Protein AF-A0AAD6MHU5-F1 (afdb_monomer_lite)

Foldseek 3Di:
DDDDDPDDDDCVPDDDDDDDPLDDDWDWDQPDFADPVQWDADPNDIDGPDPDRGIDTDDDDPDPDADDADPDFWDDDWDDDRPDIDDDPDTDPCGRVVVVVPGD

Radius of gyration: 19.73 Å; chains: 1; bounding box: 46×33×52 Å

Secondary structure (DSSP, 8-state):
-----SS---GGG----------------TTPPPPGGGEEEETTEEEESSS----------STT----------SB--EEETTEEE--SSB-TTHHHHHHHHH-

InterPro domains:
  IPR000922 D-galactoside/L-rhamnose binding SUEL lectin domain [PS50228] (51-104)

Sequence (104 aa):
MVIFEEEEANPEKIEILTVNRDTICSYVTEYHPPSVKSWERKNNKFTPAVDNAKPAAHLKCPNQKKIIAVQFASFGDPLGTCGDYAVGTCHSPASKQVVEEVIL

pLDDT: mean 88.02, std 7.07, range [65.5, 97.56]

Organism: NCBI:txid444605

Structure (mmCIF, N/CA/C/O backbone):
data_AF-A0AAD6MHU5-F1
#
_entry.id   AF-A0AAD6MHU5-F1
#
loop_
_atom_site.group_PDB
_atom_site.id
_atom_site.type_symbol
_atom_site.label_atom_id
_atom_site.label_alt_id
_atom_site.label_comp_id
_atom_site.label_asym_id
_atom_site.label_entity_id
_atom_site.label_seq_id
_atom_site.pdbx_PDB_ins_code
_atom_site.Cartn_x
_atom_site.Cartn_y
_atom_site.Cartn_z
_atom_site.occupancy
_atom_site.B_iso_or_equiv
_atom_site.auth_seq_id
_atom_site.auth_comp_id
_atom_site.auth_asym_id
_atom_site.auth_atom_id
_atom_site.pdbx_PDB_model_num
ATOM 1 N N . MET A 1 1 ? -14.572 -8.312 -27.847 1.00 65.50 1 MET A N 1
ATOM 2 C CA . MET A 1 1 ? -14.054 -6.941 -27.660 1.00 65.50 1 MET A CA 1
ATOM 3 C C . MET A 1 1 ? -14.177 -6.247 -29.000 1.00 65.50 1 MET A C 1
ATOM 5 O O . MET A 1 1 ? -13.830 -6.864 -29.995 1.00 65.50 1 MET A O 1
ATOM 9 N N . VAL A 1 2 ? -14.748 -5.048 -29.027 1.00 77.94 2 VAL A N 1
ATOM 10 C CA . VAL A 1 2 ? -14.940 -4.240 -30.240 1.00 77.94 2 VAL A CA 1
ATOM 11 C C . VAL A 1 2 ? -14.306 -2.886 -29.940 1.00 77.94 2 VAL A C 1
ATOM 13 O O . VAL A 1 2 ? -14.545 -2.353 -28.857 1.00 77.94 2 VAL A O 1
ATOM 16 N N . ILE A 1 3 ? -13.446 -2.398 -30.832 1.00 76.12 3 ILE A N 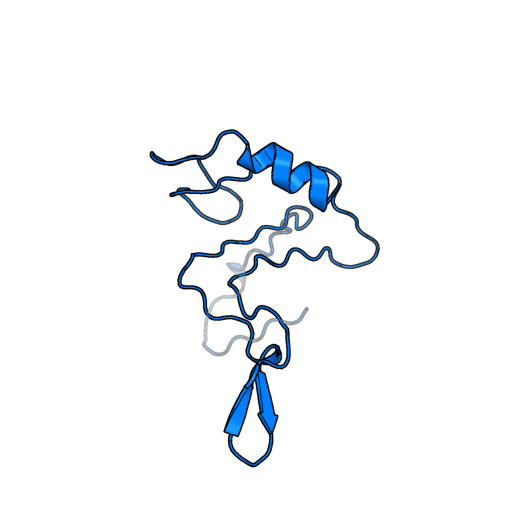1
ATOM 17 C CA . ILE A 1 3 ? -12.768 -1.105 -30.693 1.00 76.12 3 ILE A CA 1
ATOM 18 C C . ILE A 1 3 ? -13.517 -0.112 -31.579 1.00 76.12 3 ILE A C 1
ATOM 20 O O . ILE A 1 3 ? -13.770 -0.410 -32.744 1.00 76.12 3 ILE A O 1
ATOM 24 N N . PHE A 1 4 ? -13.893 1.029 -31.007 1.00 79.06 4 PHE A N 1
ATOM 25 C CA . PHE A 1 4 ? -14.493 2.146 -31.728 1.00 79.06 4 PHE A CA 1
ATOM 26 C C . PHE A 1 4 ? -13.480 3.288 -31.756 1.00 79.06 4 PHE A C 1
ATOM 28 O O . PHE A 1 4 ? -12.910 3.623 -30.719 1.00 79.06 4 PHE A O 1
ATOM 35 N N . GLU A 1 5 ? -13.246 3.843 -32.938 1.00 74.25 5 GLU A N 1
ATOM 36 C CA . GLU A 1 5 ? -12.361 4.987 -33.153 1.00 74.25 5 GLU A CA 1
ATOM 37 C C . GLU A 1 5 ? -13.234 6.244 -33.260 1.00 74.25 5 GLU A C 1
ATOM 39 O O . GLU A 1 5 ? -14.164 6.278 -34.066 1.00 74.25 5 GLU A O 1
ATOM 44 N N . GLU A 1 6 ? -12.999 7.240 -32.399 1.00 80.38 6 GLU A N 1
ATOM 45 C CA . GLU A 1 6 ? -13.745 8.513 -32.417 1.00 80.38 6 GLU A CA 1
ATOM 46 C C . GLU A 1 6 ? -13.116 9.556 -33.360 1.00 80.38 6 GLU A C 1
ATOM 48 O O . GLU A 1 6 ? -13.801 10.480 -33.792 1.00 80.38 6 GLU A O 1
ATOM 53 N N . GLU A 1 7 ? -11.842 9.384 -33.728 1.00 79.19 7 GLU A N 1
ATOM 54 C CA . GLU A 1 7 ? -11.105 10.221 -34.685 1.00 79.19 7 GLU A CA 1
ATOM 55 C C . GLU A 1 7 ? -10.479 9.353 -35.792 1.00 79.19 7 GLU A C 1
ATOM 57 O O . GLU A 1 7 ? -10.217 8.171 -35.577 1.00 79.19 7 GLU A O 1
ATOM 62 N N . GLU A 1 8 ? -10.220 9.924 -36.977 1.00 76.25 8 GLU A N 1
ATOM 63 C CA . GLU A 1 8 ? -9.505 9.226 -38.059 1.00 76.25 8 GLU A CA 1
ATOM 64 C C . GLU A 1 8 ? -8.041 8.969 -37.659 1.00 76.25 8 GLU A C 1
ATOM 66 O O . GLU A 1 8 ? -7.170 9.830 -37.807 1.00 76.25 8 GLU A O 1
ATOM 71 N N . ALA A 1 9 ? -7.758 7.764 -37.169 1.00 79.62 9 ALA A N 1
ATOM 72 C CA . ALA A 1 9 ? -6.412 7.270 -36.902 1.00 79.62 9 ALA A CA 1
ATOM 73 C C . ALA A 1 9 ? -6.183 5.905 -37.585 1.00 79.62 9 ALA A C 1
ATOM 75 O O . ALA A 1 9 ? -7.067 5.359 -38.240 1.00 79.62 9 ALA A O 1
ATOM 76 N N . ASN A 1 10 ? -4.938 5.405 -37.556 1.00 81.75 10 ASN A N 1
ATOM 77 C CA . ASN 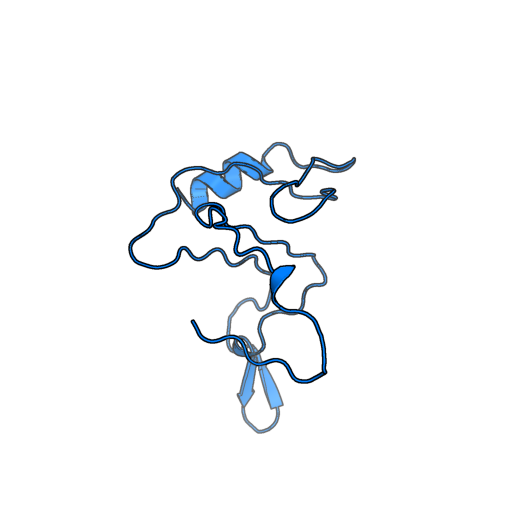A 1 10 ? -4.605 4.094 -38.121 1.00 81.75 10 ASN A CA 1
ATOM 78 C C . ASN A 1 10 ? -4.611 3.024 -37.009 1.00 81.75 10 ASN A C 1
ATOM 80 O O . ASN A 1 10 ? -3.666 3.001 -36.205 1.00 81.75 10 ASN A O 1
ATOM 84 N N . PRO A 1 11 ? -5.586 2.096 -37.003 1.00 80.75 11 PRO A N 1
ATOM 85 C CA . PRO A 1 11 ? -5.710 1.066 -35.977 1.00 80.75 11 PRO A CA 1
ATOM 86 C C . PRO A 1 11 ? -4.659 -0.051 -36.081 1.00 80.75 11 PRO A C 1
ATOM 88 O O . PRO A 1 11 ? -4.504 -0.817 -35.132 1.00 80.75 11 PRO A O 1
ATOM 91 N N . GLU A 1 12 ? -3.890 -0.153 -37.176 1.00 82.88 12 GLU A N 1
ATOM 92 C CA . GLU A 1 12 ? -2.845 -1.183 -37.340 1.00 82.88 12 GLU A CA 1
ATOM 93 C C . GLU A 1 12 ? -1.711 -1.072 -36.309 1.00 82.88 12 GLU A C 1
ATOM 95 O O . GLU A 1 12 ? -0.979 -2.033 -36.086 1.00 82.88 12 GLU A O 1
ATOM 100 N N . LYS A 1 13 ? -1.560 0.092 -35.666 1.00 81.19 13 LYS A N 1
ATOM 101 C CA . LYS A 1 13 ? -0.561 0.317 -34.610 1.00 81.19 13 LYS A CA 1
ATOM 102 C C . LYS A 1 13 ? -1.050 -0.078 -33.211 1.00 81.19 13 LYS A C 1
ATOM 104 O O . LYS A 1 13 ? -0.310 0.100 -32.247 1.00 81.19 13 LYS A O 1
ATOM 109 N N . ILE A 1 14 ? -2.287 -0.561 -33.072 1.00 82.94 14 ILE A N 1
ATOM 110 C CA . ILE A 1 14 ? -2.840 -0.971 -31.778 1.00 82.94 14 ILE A CA 1
ATOM 111 C C . ILE A 1 14 ? -2.319 -2.365 -31.423 1.00 82.94 14 ILE A C 1
ATOM 113 O O . ILE A 1 14 ? -2.605 -3.347 -32.105 1.00 82.94 14 ILE A O 1
ATOM 117 N N . GLU A 1 15 ? -1.619 -2.466 -30.296 1.00 84.00 15 GLU A N 1
ATOM 118 C CA . GLU A 1 15 ? -1.175 -3.743 -29.739 1.00 84.00 15 GLU A CA 1
ATOM 119 C C . GLU A 1 15 ? -2.064 -4.165 -28.562 1.00 84.00 15 GLU A C 1
ATOM 121 O O . GLU A 1 15 ? -2.238 -3.431 -27.587 1.00 84.00 15 GLU A O 1
ATOM 126 N N . ILE A 1 16 ? -2.621 -5.379 -28.633 1.00 81.88 16 ILE A N 1
ATOM 127 C CA . ILE A 1 16 ? -3.376 -5.976 -27.525 1.00 81.88 16 ILE A CA 1
ATOM 128 C C . ILE A 1 16 ? -2.430 -6.852 -26.713 1.00 81.88 16 ILE A C 1
ATOM 130 O O . ILE A 1 16 ? -2.080 -7.963 -27.112 1.00 81.88 16 ILE A O 1
ATOM 134 N N . LEU A 1 17 ? -2.050 -6.360 -25.539 1.00 80.69 17 LEU A N 1
ATOM 135 C CA . LEU A 1 17 ? -1.194 -7.087 -24.611 1.00 80.69 17 LEU A CA 1
ATOM 136 C C . LEU A 1 17 ? -2.028 -7.785 -23.537 1.00 80.69 17 LEU A C 1
ATOM 138 O O . LEU A 1 17 ? -2.944 -7.207 -22.946 1.00 80.69 17 LEU A O 1
ATOM 142 N N . THR A 1 18 ? -1.681 -9.039 -23.249 1.00 77.94 18 THR A N 1
ATOM 143 C CA . THR A 1 18 ? -2.251 -9.762 -22.108 1.00 77.94 18 THR A CA 1
ATOM 144 C C . THR A 1 18 ? -1.384 -9.495 -20.886 1.00 77.94 18 THR A C 1
ATOM 146 O O . THR A 1 18 ? -0.227 -9.904 -20.843 1.00 77.94 18 THR A O 1
ATOM 149 N N . VAL A 1 19 ? -1.940 -8.813 -19.886 1.00 73.25 19 VAL A N 1
ATOM 150 C CA . VAL A 1 19 ? -1.251 -8.540 -18.616 1.00 73.25 19 VAL A CA 1
ATOM 151 C C . VAL A 1 19 ? -1.715 -9.514 -17.536 1.00 73.25 19 VAL A C 1
ATOM 153 O O . VAL A 1 19 ? -2.911 -9.796 -17.413 1.00 73.25 19 VAL A O 1
ATOM 156 N N . ASN A 1 20 ? -0.780 -10.027 -16.734 1.00 73.12 20 ASN A N 1
ATOM 157 C CA . ASN A 1 20 ? -1.130 -10.817 -15.558 1.00 73.12 20 ASN A CA 1
ATOM 158 C C . ASN A 1 20 ? -1.821 -9.906 -14.524 1.00 73.12 20 ASN A C 1
ATOM 160 O O . ASN A 1 20 ? -1.295 -8.857 -14.160 1.00 73.12 20 ASN A O 1
ATOM 164 N N . ARG A 1 21 ? -3.013 -10.304 -14.063 1.00 72.88 21 ARG A N 1
ATOM 165 C CA . ARG A 1 21 ? -3.808 -9.581 -13.050 1.00 72.88 21 ARG A CA 1
ATOM 166 C C . ARG A 1 21 ? -3.957 -10.366 -11.742 1.00 72.88 21 ARG A C 1
ATOM 168 O O . ARG A 1 21 ? -4.928 -10.170 -11.014 1.00 72.88 21 ARG A O 1
ATOM 175 N N . ASP A 1 22 ? -3.039 -11.288 -11.465 1.00 83.62 22 ASP A N 1
ATOM 176 C CA . ASP A 1 22 ? -3.032 -12.068 -10.221 1.00 83.62 22 ASP A CA 1
ATOM 177 C C . ASP A 1 22 ? -2.403 -11.293 -9.061 1.00 83.62 22 ASP A C 1
ATOM 179 O O . ASP A 1 22 ? -2.657 -11.608 -7.900 1.00 83.62 22 ASP A O 1
ATOM 183 N N . THR A 1 23 ? -1.647 -10.236 -9.366 1.00 86.88 23 THR A N 1
ATOM 184 C CA . THR A 1 23 ? -1.157 -9.285 -8.367 1.00 86.88 23 THR A CA 1
ATOM 185 C C . THR A 1 23 ? -2.143 -8.129 -8.235 1.00 86.88 23 THR A C 1
ATOM 187 O O . THR A 1 23 ? -2.445 -7.440 -9.209 1.00 86.88 23 THR A O 1
ATOM 190 N N . ILE A 1 24 ? -2.638 -7.915 -7.018 1.00 90.50 24 ILE A N 1
ATOM 191 C CA . ILE A 1 24 ? -3.439 -6.750 -6.639 1.00 90.50 24 ILE A CA 1
ATOM 192 C C . ILE A 1 24 ? -2.651 -5.897 -5.649 1.00 90.50 24 ILE A C 1
ATOM 194 O O . ILE A 1 24 ? -1.793 -6.396 -4.924 1.00 90.50 24 ILE A O 1
ATOM 198 N N . CYS A 1 25 ? -2.956 -4.611 -5.606 1.00 91.81 25 CYS A N 1
ATOM 199 C CA . CYS A 1 25 ? -2.285 -3.646 -4.749 1.00 91.81 25 CYS A CA 1
ATOM 200 C C . CYS A 1 25 ? -3.312 -2.662 -4.185 1.00 91.81 25 CYS A C 1
ATOM 202 O O . CYS A 1 25 ? -4.409 -2.503 -4.723 1.00 91.81 25 CYS A O 1
ATOM 204 N N . SER A 1 26 ? -2.939 -1.978 -3.111 1.00 92.06 26 SER A N 1
ATOM 205 C CA . SER A 1 26 ? -3.696 -0.856 -2.570 1.00 92.06 26 SER A CA 1
ATOM 206 C C . SER A 1 26 ? -2.719 0.129 -1.948 1.00 92.06 26 SER A C 1
ATOM 208 O O . SER A 1 26 ? -1.706 -0.275 -1.381 1.00 92.06 26 SER A O 1
ATOM 210 N N . TYR A 1 27 ? -3.055 1.411 -2.018 1.00 92.62 27 TYR A N 1
ATOM 211 C CA . TYR A 1 27 ? -2.322 2.491 -1.374 1.00 92.62 27 TYR A CA 1
ATOM 212 C C . TYR A 1 27 ? -3.320 3.381 -0.646 1.00 92.62 27 TYR A C 1
ATOM 214 O O . TYR A 1 27 ? -4.387 3.684 -1.176 1.00 92.62 27 TYR A O 1
ATOM 222 N N . VAL A 1 28 ? -2.995 3.747 0.587 1.00 92.56 28 VAL A N 1
ATOM 223 C CA . VAL A 1 28 ? -3.839 4.590 1.429 1.00 92.56 28 VAL A CA 1
ATOM 224 C C . VAL A 1 28 ? -2.935 5.461 2.288 1.00 92.56 28 VAL A C 1
ATOM 226 O O . VAL A 1 28 ? -1.937 4.985 2.824 1.00 92.56 28 VAL A O 1
ATOM 229 N N . THR A 1 29 ? -3.275 6.739 2.406 1.00 91.50 29 THR A N 1
ATOM 230 C CA . THR A 1 29 ? -2.580 7.687 3.286 1.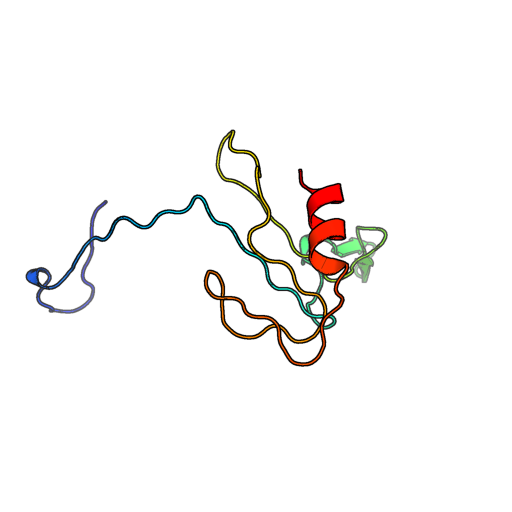00 91.50 29 THR A CA 1
ATOM 231 C C . THR A 1 29 ? -3.435 7.985 4.509 1.00 91.50 29 THR A C 1
ATOM 233 O O . THR A 1 29 ? -4.643 7.752 4.506 1.00 91.50 29 THR A O 1
ATOM 236 N N . GLU A 1 30 ? -2.835 8.560 5.547 1.00 88.81 30 GLU A N 1
ATOM 237 C CA . GLU A 1 30 ? -3.563 9.022 6.737 1.00 88.81 30 GLU A CA 1
ATOM 238 C C . GLU A 1 30 ? -4.656 10.061 6.419 1.00 88.81 30 GLU A C 1
ATOM 240 O O . GLU A 1 30 ? -5.641 10.172 7.144 1.00 88.81 30 GLU A O 1
ATOM 245 N N . TYR A 1 31 ? -4.509 10.778 5.302 1.00 89.00 31 TYR A N 1
ATOM 246 C CA . TYR A 1 31 ? -5.449 11.795 4.833 1.00 89.00 31 TYR A CA 1
ATOM 247 C C . TYR A 1 31 ? -6.505 11.253 3.863 1.00 89.00 31 TYR A C 1
ATOM 249 O O . TYR A 1 31 ? -7.344 12.023 3.393 1.00 89.00 31 TYR A O 1
ATOM 257 N N . HIS A 1 32 ? -6.476 9.958 3.520 1.00 88.62 32 HIS A N 1
ATOM 258 C CA . HIS A 1 32 ? -7.479 9.398 2.619 1.00 88.62 32 HIS A CA 1
ATOM 259 C C . HIS A 1 32 ? -8.866 9.464 3.268 1.00 88.62 32 HIS A C 1
ATOM 261 O O . HIS A 1 32 ? -9.062 8.918 4.357 1.00 88.62 32 HIS A O 1
ATOM 267 N N . PRO A 1 33 ? -9.858 10.090 2.613 1.00 86.38 33 PRO A N 1
ATOM 268 C CA . PRO A 1 33 ? -11.197 10.124 3.162 1.00 86.38 33 PRO A CA 1
ATOM 269 C C . PRO A 1 33 ? -11.772 8.700 3.206 1.00 86.38 33 PRO A C 1
ATOM 271 O O . PRO A 1 33 ? -11.526 7.895 2.300 1.00 86.38 33 PRO A O 1
ATOM 274 N N . PRO A 1 34 ? -12.566 8.374 4.233 1.00 82.62 34 PRO A N 1
ATOM 275 C CA . PRO A 1 34 ? -13.289 7.115 4.270 1.00 82.62 34 PRO A CA 1
ATOM 276 C C . PRO A 1 34 ? -14.307 7.049 3.121 1.00 82.62 34 PRO A C 1
ATOM 278 O O . PRO A 1 34 ? -14.753 8.070 2.592 1.00 82.62 34 PRO A O 1
ATOM 281 N N . SER A 1 35 ? -14.686 5.830 2.730 1.00 83.62 35 SER A N 1
ATOM 282 C CA . SER A 1 35 ? -15.642 5.604 1.640 1.00 83.62 35 SER A CA 1
ATOM 283 C C . SER A 1 35 ? -16.945 6.374 1.859 1.00 83.62 35 SER A C 1
ATOM 285 O O . SER A 1 35 ? -17.476 6.388 2.960 1.00 83.62 35 SER A O 1
ATOM 287 N N . VAL A 1 36 ? -17.560 6.909 0.802 1.00 86.00 36 VAL A N 1
ATOM 288 C CA . VAL A 1 36 ? -18.886 7.554 0.907 1.00 86.00 36 VAL A CA 1
ATOM 289 C C . VAL A 1 36 ? -19.957 6.645 1.528 1.00 86.00 36 VAL A C 1
ATOM 291 O O . VAL A 1 36 ? -20.897 7.134 2.144 1.00 86.00 36 VAL A O 1
ATOM 294 N N . LYS A 1 37 ? -19.789 5.318 1.429 1.00 86.31 37 LYS A N 1
ATOM 295 C CA . LYS A 1 37 ? -20.681 4.320 2.042 1.00 86.31 37 LYS A CA 1
ATOM 296 C C . LYS A 1 37 ? -20.560 4.236 3.567 1.00 86.31 37 LYS A C 1
ATOM 298 O O . LYS A 1 37 ? -21.422 3.637 4.198 1.00 86.31 37 LYS A O 1
ATOM 303 N N . SER A 1 38 ? -19.512 4.807 4.160 1.00 87.50 38 SER A N 1
ATOM 304 C CA . SER A 1 38 ? -19.337 4.879 5.614 1.00 87.50 38 SER A CA 1
ATOM 305 C C . SER A 1 38 ? -20.162 5.996 6.256 1.00 87.50 38 SER A C 1
ATOM 307 O O . SER A 1 38 ? -20.043 6.225 7.458 1.00 87.50 38 SER A O 1
ATOM 309 N N . TRP A 1 39 ? -20.960 6.718 5.469 1.00 88.75 39 TRP A N 1
ATOM 310 C CA . TRP A 1 39 ? -21.782 7.837 5.904 1.00 88.75 39 TRP A CA 1
ATOM 311 C C . TRP A 1 39 ? -23.244 7.557 5.580 1.00 88.75 39 TRP A C 1
ATOM 313 O O . TRP A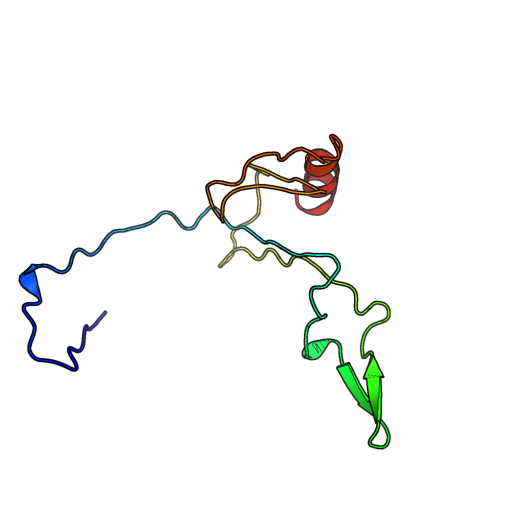 1 39 ? -23.578 7.012 4.531 1.00 88.75 39 TRP A O 1
ATOM 323 N N . GLU A 1 40 ? -24.126 7.979 6.471 1.00 92.19 40 GLU A N 1
ATOM 324 C CA . GLU A 1 40 ? -25.569 7.944 6.273 1.00 92.19 40 GLU A CA 1
ATOM 325 C C . GLU A 1 40 ? -26.176 9.299 6.637 1.00 92.19 40 GLU A C 1
ATOM 327 O O . GLU A 1 40 ? -25.549 10.138 7.290 1.00 92.19 40 GLU A O 1
ATOM 332 N N . ARG A 1 41 ? -27.417 9.528 6.205 1.00 93.00 41 ARG A N 1
ATOM 333 C CA . ARG A 1 41 ? -28.159 10.738 6.549 1.00 93.00 41 ARG A CA 1
ATOM 334 C C . ARG A 1 41 ? -29.265 10.390 7.534 1.00 93.00 41 ARG A C 1
ATOM 336 O O . ARG A 1 41 ? -30.238 9.740 7.163 1.00 93.00 41 ARG A O 1
ATOM 343 N N . LYS A 1 42 ? -29.144 10.877 8.767 1.00 92.25 42 LYS A N 1
ATOM 344 C CA . LYS A 1 42 ? -30.177 10.779 9.808 1.00 92.25 42 LYS A CA 1
ATOM 345 C C . LYS A 1 42 ? -30.634 12.182 10.190 1.00 92.25 42 LYS A C 1
ATOM 347 O O . LYS A 1 42 ? -29.812 13.051 10.466 1.00 92.25 42 LYS A O 1
ATOM 352 N N . ASN A 1 43 ? -31.946 12.426 10.171 1.00 90.56 43 ASN A N 1
ATOM 353 C CA . ASN A 1 43 ? -32.547 13.730 10.497 1.00 90.56 43 ASN A CA 1
ATOM 354 C C . ASN A 1 43 ? -31.893 14.907 9.747 1.00 90.56 43 ASN A C 1
ATOM 356 O O . ASN A 1 43 ? -31.497 15.904 10.344 1.00 90.56 43 ASN A O 1
ATOM 360 N N . ASN A 1 44 ? -31.727 14.770 8.428 1.00 90.75 44 ASN A N 1
ATOM 361 C CA . ASN A 1 44 ? -31.054 15.735 7.550 1.00 90.75 44 ASN A CA 1
ATOM 362 C C . ASN A 1 44 ? -29.566 16.016 7.830 1.00 90.75 44 ASN A C 1
ATOM 364 O O . ASN A 1 44 ? -28.973 16.788 7.075 1.00 90.75 44 ASN A O 1
ATOM 368 N N . LYS A 1 45 ? -28.940 15.351 8.806 1.00 91.75 45 LYS A N 1
ATOM 369 C CA . LYS A 1 45 ? -27.519 15.483 9.146 1.00 91.75 45 LYS A CA 1
ATOM 370 C C . LYS A 1 45 ? -26.735 14.255 8.678 1.00 91.75 45 LYS A C 1
ATOM 372 O O . LYS A 1 45 ? -27.231 13.134 8.760 1.00 91.75 45 LYS A O 1
ATOM 377 N N . PHE A 1 46 ? -25.517 14.471 8.187 1.00 89.25 46 PHE A N 1
ATOM 378 C CA . PHE A 1 46 ? -24.594 13.377 7.893 1.00 89.25 46 PHE A CA 1
ATOM 379 C C . PHE A 1 46 ? -24.013 12.827 9.194 1.00 89.25 46 PHE A C 1
ATOM 381 O O . PHE A 1 46 ? -23.493 13.581 10.020 1.00 89.25 46 PHE A O 1
ATOM 388 N N . THR A 1 47 ? -24.117 11.517 9.371 1.00 89.81 47 THR A N 1
ATOM 389 C CA . THR A 1 47 ? -23.566 10.784 10.510 1.00 89.81 47 THR A CA 1
ATOM 390 C C . THR A 1 47 ? -22.765 9.584 10.006 1.00 89.81 47 THR A C 1
ATOM 392 O O . THR A 1 47 ? -23.097 9.039 8.951 1.00 89.81 47 THR A O 1
ATOM 395 N N . PRO A 1 48 ? -21.712 9.155 10.720 1.00 88.00 48 PRO A N 1
ATOM 396 C CA . PRO A 1 48 ? -21.023 7.912 10.395 1.00 88.00 48 PRO A CA 1
ATOM 397 C C . PRO A 1 48 ? -21.998 6.733 10.478 1.00 88.00 48 PRO A C 1
ATOM 399 O O . PRO A 1 48 ? -22.713 6.594 11.468 1.00 88.00 48 PRO A O 1
ATOM 402 N N . ALA A 1 49 ? -22.018 5.899 9.441 1.00 87.62 49 ALA A N 1
ATOM 403 C CA . ALA A 1 49 ? -22.765 4.639 9.401 1.00 87.62 49 ALA A CA 1
ATOM 404 C C . ALA A 1 49 ? -21.953 3.461 9.975 1.00 87.62 49 ALA A C 1
ATOM 406 O O . ALA A 1 49 ? -22.458 2.347 10.084 1.00 87.62 49 ALA A O 1
ATOM 407 N N . VAL A 1 50 ? -20.677 3.698 10.295 1.00 84.56 50 VAL A N 1
ATOM 408 C CA . VAL A 1 50 ? -19.723 2.712 10.813 1.00 84.56 50 VAL A CA 1
ATOM 409 C C . VAL A 1 50 ? -18.991 3.286 12.023 1.00 84.56 50 VAL A C 1
ATOM 411 O O . VAL A 1 50 ? -18.750 4.493 12.083 1.00 84.56 50 VAL A O 1
ATOM 414 N N . ASP A 1 51 ? -18.584 2.415 12.946 1.00 76.12 51 ASP A N 1
ATOM 415 C CA . ASP A 1 51 ? -17.941 2.812 14.209 1.00 76.12 51 ASP A CA 1
ATOM 416 C C . ASP A 1 51 ? -16.605 3.546 14.011 1.00 76.12 51 ASP A C 1
ATOM 418 O O . ASP A 1 51 ? -16.206 4.355 14.844 1.00 76.12 51 ASP A O 1
ATOM 422 N N . ASN A 1 52 ? -15.900 3.286 12.905 1.00 72.81 52 ASN A N 1
ATOM 423 C CA . ASN A 1 52 ? -14.609 3.898 12.599 1.00 72.81 52 ASN A CA 1
ATOM 424 C C . ASN A 1 52 ? -14.486 4.219 11.108 1.00 72.81 52 ASN A C 1
ATOM 426 O O . ASN A 1 52 ? -14.059 3.388 10.308 1.00 72.81 52 ASN A O 1
ATOM 430 N N . ALA A 1 53 ? -14.806 5.457 10.736 1.00 77.25 53 ALA A N 1
ATOM 431 C CA . ALA A 1 53 ? -14.583 5.983 9.392 1.00 77.25 53 ALA A CA 1
ATOM 432 C C . ALA A 1 53 ? -13.102 6.383 9.205 1.00 77.25 53 ALA A C 1
ATOM 434 O O . ALA A 1 53 ? -12.776 7.555 9.026 1.00 77.25 53 ALA A O 1
ATOM 435 N N . LYS A 1 54 ? -12.195 5.407 9.320 1.00 82.31 54 LYS A N 1
ATOM 436 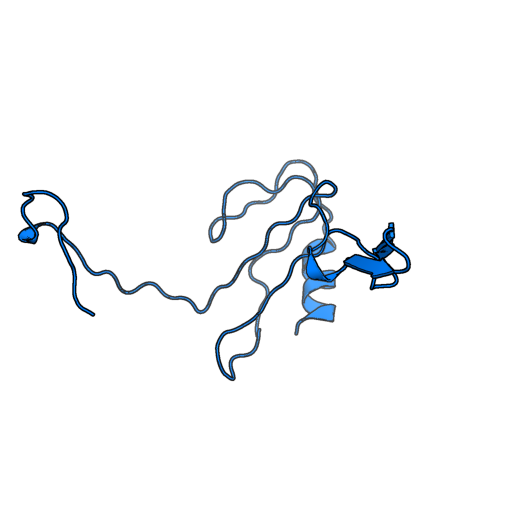C CA . LYS A 1 54 ? -10.748 5.592 9.134 1.00 82.31 54 LYS A CA 1
ATOM 437 C C . LYS A 1 54 ? -10.331 5.249 7.697 1.00 82.31 54 LYS A C 1
ATOM 439 O O . LYS A 1 54 ? -11.007 4.439 7.058 1.00 82.31 54 LYS A O 1
ATOM 444 N N . PRO A 1 55 ? -9.220 5.819 7.199 1.00 86.75 55 PRO A N 1
ATOM 445 C CA . PRO A 1 55 ? -8.611 5.365 5.957 1.00 86.75 55 PRO A CA 1
ATOM 446 C C . PRO A 1 55 ? -8.309 3.864 6.030 1.00 86.75 55 PRO A C 1
ATOM 448 O O . PRO A 1 55 ? -7.717 3.393 7.002 1.00 86.75 55 PRO A O 1
ATOM 451 N N . ALA A 1 56 ? -8.716 3.112 5.009 1.00 85.94 56 ALA A N 1
ATOM 452 C CA . ALA A 1 56 ? -8.479 1.677 4.930 1.00 85.94 56 ALA A CA 1
ATOM 453 C C . ALA A 1 56 ? -8.093 1.270 3.506 1.00 85.94 56 ALA A C 1
ATOM 455 O O . ALA A 1 56 ? -8.687 1.724 2.528 1.00 85.94 56 ALA A O 1
ATOM 456 N N . ALA A 1 57 ? -7.103 0.386 3.404 1.00 87.44 57 ALA A N 1
ATOM 457 C CA . ALA A 1 57 ? -6.772 -0.296 2.164 1.00 87.44 57 ALA A CA 1
ATOM 458 C C . ALA A 1 57 ? -7.744 -1.465 1.955 1.00 87.44 57 ALA A C 1
ATOM 460 O O . ALA A 1 57 ? -7.947 -2.280 2.855 1.00 87.44 57 ALA A O 1
ATOM 461 N N . HIS A 1 58 ? -8.334 -1.563 0.765 1.00 85.06 58 HIS A N 1
ATOM 462 C CA . HIS A 1 58 ? -9.266 -2.635 0.423 1.00 85.06 58 HIS A CA 1
ATOM 463 C C . HIS A 1 58 ? -8.668 -3.512 -0.673 1.00 85.06 58 HIS A C 1
ATOM 465 O O . HIS A 1 58 ? -8.572 -3.103 -1.827 1.00 85.06 58 HIS A O 1
ATOM 471 N N . LEU A 1 59 ? -8.301 -4.741 -0.315 1.00 88.75 59 LEU A N 1
ATOM 472 C CA . LEU A 1 59 ? -7.825 -5.750 -1.255 1.00 88.75 59 LEU A CA 1
ATOM 473 C C . LEU A 1 59 ? -8.951 -6.744 -1.538 1.00 88.75 59 LEU A C 1
ATOM 475 O O . LEU A 1 59 ? -9.547 -7.307 -0.622 1.00 88.75 59 LEU A O 1
ATOM 479 N N . LYS A 1 60 ? -9.257 -6.956 -2.819 1.00 86.31 60 LYS A N 1
ATOM 480 C CA . LYS A 1 60 ? -10.263 -7.928 -3.252 1.00 86.31 60 LYS A CA 1
ATOM 481 C C . LYS A 1 60 ? -9.766 -8.681 -4.475 1.00 86.31 60 LYS A C 1
ATOM 483 O O . LYS A 1 60 ? -9.509 -8.077 -5.513 1.00 86.31 60 LYS A O 1
ATOM 488 N N . CYS A 1 61 ? -9.689 -10.002 -4.368 1.00 86.31 61 CYS A N 1
ATOM 489 C CA . CYS A 1 61 ? -9.414 -10.853 -5.515 1.00 86.31 61 CYS A CA 1
ATOM 490 C C . CYS A 1 61 ? -10.672 -11.016 -6.390 1.00 86.31 61 CYS A C 1
ATOM 492 O O . CYS A 1 61 ? -11.786 -11.115 -5.862 1.00 86.31 61 CYS A O 1
ATOM 494 N N . PRO A 1 62 ? -10.529 -11.060 -7.724 1.00 84.44 62 PRO A N 1
ATOM 495 C CA . PRO A 1 62 ? -11.626 -11.430 -8.608 1.00 84.44 62 PRO A CA 1
ATOM 496 C C . PRO A 1 62 ? -11.927 -12.934 -8.505 1.00 84.44 62 PRO A C 1
ATOM 498 O O . PRO A 1 62 ? -11.013 -13.751 -8.397 1.00 84.44 62 PRO A O 1
ATOM 501 N N . ASN A 1 63 ? -13.204 -13.307 -8.642 1.00 81.88 63 ASN A N 1
ATOM 502 C CA . ASN A 1 63 ? -13.684 -14.699 -8.636 1.00 81.88 63 ASN A CA 1
ATOM 503 C C . ASN A 1 63 ? -13.322 -15.461 -7.339 1.00 81.88 63 ASN A C 1
ATOM 505 O O . ASN A 1 63 ? -13.045 -14.857 -6.310 1.00 81.88 63 ASN A O 1
ATOM 509 N N . GLN A 1 64 ? -13.324 -16.798 -7.373 1.00 83.62 64 GLN A N 1
ATOM 510 C CA . GLN A 1 64 ? -12.955 -17.688 -6.256 1.00 83.62 64 GLN A CA 1
ATOM 511 C C . GLN A 1 64 ? -11.440 -17.692 -5.939 1.00 83.62 64 GLN A C 1
ATOM 513 O O . GLN A 1 64 ? -10.925 -18.656 -5.372 1.00 83.62 64 GLN A O 1
ATOM 518 N N . LYS A 1 65 ? -10.700 -16.648 -6.334 1.00 87.56 65 LYS A N 1
ATOM 519 C CA . LYS A 1 65 ? -9.267 -16.526 -6.047 1.00 87.56 65 LYS A CA 1
ATOM 520 C C . LYS A 1 65 ? -9.059 -16.074 -4.603 1.00 87.56 65 LYS A C 1
ATOM 522 O O . LYS A 1 65 ? -9.860 -15.318 -4.054 1.00 87.56 65 LYS A O 1
ATOM 527 N N . LYS A 1 66 ? -7.960 -16.529 -4.008 1.00 90.12 66 LYS A N 1
ATOM 528 C CA . LYS A 1 66 ? -7.524 -16.154 -2.661 1.00 90.12 66 LYS A CA 1
ATOM 529 C C . LYS A 1 66 ? -6.140 -15.530 -2.727 1.00 90.12 66 LYS A C 1
ATOM 531 O O . LYS A 1 66 ? -5.368 -15.835 -3.636 1.00 90.12 66 LYS A O 1
ATOM 536 N N . ILE A 1 67 ? -5.848 -14.671 -1.761 1.00 91.94 67 ILE A N 1
ATOM 537 C CA . ILE A 1 67 ? -4.500 -14.152 -1.558 1.00 91.94 67 ILE A CA 1
ATOM 538 C C . ILE A 1 67 ? -3.675 -15.295 -0.964 1.00 91.94 67 ILE A C 1
ATOM 540 O O . ILE A 1 67 ? -4.116 -15.946 -0.025 1.00 91.94 67 ILE A O 1
ATOM 544 N N . ILE A 1 68 ? -2.523 -15.579 -1.567 1.00 92.50 68 ILE A N 1
ATOM 545 C CA . ILE A 1 68 ? -1.634 -16.678 -1.150 1.00 92.50 68 ILE A CA 1
ATOM 546 C C . ILE A 1 68 ? -0.260 -16.188 -0.696 1.00 92.50 68 ILE A C 1
ATOM 548 O O . ILE A 1 68 ? 0.489 -16.943 -0.088 1.00 92.50 68 ILE A O 1
ATOM 552 N N . ALA A 1 69 ? 0.091 -14.942 -1.021 1.00 93.50 69 ALA A N 1
ATOM 553 C CA . ALA A 1 69 ? 1.366 -14.346 -0.663 1.00 93.50 69 ALA A CA 1
ATOM 554 C C . ALA A 1 69 ? 1.267 -12.818 -0.649 1.00 93.50 69 ALA A C 1
ATOM 556 O O . ALA A 1 69 ? 0.553 -12.223 -1.463 1.00 93.50 69 ALA A O 1
ATOM 557 N N . VAL A 1 70 ? 2.049 -12.190 0.230 1.00 94.19 70 VAL A N 1
ATOM 558 C CA . VAL A 1 70 ? 2.278 -10.743 0.248 1.00 94.19 70 VAL A CA 1
ATOM 559 C C . VAL A 1 70 ? 3.633 -10.462 -0.394 1.00 94.19 70 VAL A C 1
ATOM 561 O O . VAL A 1 70 ? 4.683 -10.772 0.173 1.00 94.19 70 VAL A O 1
ATOM 564 N N . GLN A 1 71 ? 3.627 -9.870 -1.590 1.00 93.25 71 GLN A N 1
ATOM 565 C CA . GLN A 1 71 ? 4.878 -9.494 -2.261 1.00 93.25 71 GLN A CA 1
ATOM 566 C C . GLN A 1 71 ? 5.568 -8.326 -1.550 1.00 93.25 71 GLN A C 1
ATOM 568 O O . GLN A 1 71 ? 6.770 -8.374 -1.304 1.00 93.25 71 GLN A O 1
ATOM 573 N N . PHE A 1 72 ? 4.797 -7.305 -1.174 1.00 95.31 72 PHE A N 1
ATOM 574 C CA . PHE A 1 72 ? 5.300 -6.084 -0.560 1.00 95.31 72 PHE A CA 1
ATOM 575 C C . PHE A 1 72 ? 4.261 -5.488 0.393 1.00 95.31 72 PHE A C 1
ATOM 577 O O . PHE A 1 72 ? 3.068 -5.483 0.091 1.00 95.31 72 PHE A O 1
ATOM 584 N N . ALA A 1 73 ? 4.728 -4.939 1.513 1.00 95.50 73 ALA A N 1
ATOM 585 C CA . ALA A 1 73 ? 3.949 -4.067 2.381 1.00 95.50 73 ALA A CA 1
ATOM 586 C C . ALA A 1 73 ? 4.890 -3.093 3.095 1.00 95.50 73 ALA A C 1
ATOM 588 O O . ALA A 1 73 ? 5.941 -3.489 3.598 1.00 95.50 73 ALA A O 1
ATOM 589 N N . SER A 1 74 ? 4.496 -1.825 3.166 1.00 96.31 74 SER A N 1
ATOM 590 C CA . SER A 1 74 ? 5.246 -0.787 3.863 1.00 96.31 74 SER A CA 1
ATOM 591 C C . SER A 1 74 ? 4.291 0.203 4.508 1.00 96.31 74 SER A C 1
ATOM 593 O O . SER A 1 74 ? 3.364 0.687 3.861 1.00 96.31 74 SER A O 1
ATOM 595 N N . PHE A 1 75 ? 4.540 0.505 5.778 1.00 95.88 75 PHE A N 1
ATOM 596 C CA . PHE A 1 75 ? 3.904 1.587 6.510 1.00 95.88 75 PHE A CA 1
ATOM 597 C C . PHE A 1 75 ? 4.940 2.681 6.788 1.00 95.88 75 PHE A C 1
ATOM 599 O O . PHE A 1 75 ? 5.930 2.423 7.478 1.00 95.88 75 PHE A O 1
ATOM 606 N N . GLY A 1 76 ? 4.712 3.873 6.229 1.00 95.31 76 GLY A N 1
ATOM 607 C CA . GLY A 1 76 ? 5.643 5.002 6.233 1.00 95.31 76 GLY A CA 1
ATOM 608 C C . GLY A 1 76 ? 5.580 5.767 4.908 1.00 95.31 76 GLY A C 1
ATOM 609 O O . GLY A 1 76 ? 4.497 6.203 4.520 1.00 95.31 76 GLY A O 1
ATOM 610 N N . ASP A 1 77 ? 6.702 5.897 4.198 1.00 95.19 77 ASP A N 1
ATOM 611 C CA . ASP A 1 77 ? 6.838 6.682 2.955 1.00 95.19 77 ASP A CA 1
ATOM 612 C C . ASP A 1 77 ? 7.226 5.828 1.720 1.00 95.19 77 ASP A C 1
ATOM 614 O O . ASP A 1 77 ? 8.238 6.093 1.069 1.00 95.19 77 ASP A O 1
ATOM 618 N N . PRO A 1 78 ? 6.458 4.781 1.353 1.00 95.94 78 PRO A N 1
ATOM 619 C CA . PRO A 1 78 ? 6.819 3.931 0.220 1.00 95.94 78 PRO A CA 1
ATOM 620 C C . PRO A 1 78 ? 6.921 4.724 -1.090 1.00 95.94 78 PRO A C 1
ATOM 622 O O . PRO A 1 78 ? 6.142 5.644 -1.348 1.00 95.94 78 PRO A O 1
ATOM 625 N N . LEU A 1 79 ? 7.865 4.314 -1.932 1.00 96.12 79 LEU A N 1
ATOM 626 C CA . LEU A 1 79 ? 8.136 4.908 -3.238 1.00 96.12 79 LEU A CA 1
ATOM 627 C C . LEU A 1 79 ? 7.541 4.049 -4.357 1.00 96.12 79 LEU A C 1
ATOM 629 O O . LEU A 1 79 ? 7.265 2.865 -4.166 1.00 96.12 79 LEU A O 1
ATOM 633 N N . GLY A 1 80 ? 7.394 4.639 -5.542 1.00 94.44 80 GLY A N 1
ATOM 634 C CA . GLY A 1 80 ? 6.940 3.933 -6.738 1.00 94.44 80 GLY A CA 1
ATOM 635 C C . GLY A 1 80 ? 5.420 3.838 -6.854 1.00 94.44 80 GLY A C 1
ATOM 636 O O . GLY A 1 80 ? 4.672 4.636 -6.283 1.00 94.44 80 GLY A O 1
ATOM 637 N N . THR A 1 81 ? 4.956 2.881 -7.653 1.00 91.56 81 THR A N 1
ATOM 638 C CA . THR A 1 81 ? 3.530 2.706 -7.968 1.00 91.56 81 THR A CA 1
ATOM 639 C C . THR A 1 81 ? 3.123 1.242 -7.868 1.00 91.56 81 THR A C 1
ATOM 641 O O . THR A 1 81 ? 3.945 0.363 -7.626 1.00 91.56 81 THR A O 1
ATOM 644 N N . CYS A 1 82 ? 1.830 0.965 -8.022 1.00 89.50 82 CYS A N 1
ATOM 645 C CA . CYS A 1 82 ? 1.311 -0.395 -7.993 1.00 89.50 82 CYS A CA 1
ATOM 646 C C . CYS A 1 82 ? 2.069 -1.330 -8.949 1.00 89.50 82 CYS A C 1
ATOM 648 O O . CYS A 1 82 ? 2.058 -1.121 -10.158 1.00 89.50 82 CYS A O 1
ATOM 650 N N . GLY A 1 83 ? 2.673 -2.382 -8.393 1.00 87.44 83 GLY A N 1
ATOM 651 C CA . GLY A 1 83 ? 3.492 -3.350 -9.132 1.00 87.44 83 GLY A CA 1
ATOM 652 C C . GLY A 1 83 ? 4.998 -3.094 -9.044 1.00 87.44 83 GLY A C 1
ATOM 653 O O . GLY A 1 83 ? 5.764 -4.000 -9.342 1.00 87.44 83 GLY A O 1
ATOM 654 N N . ASP A 1 84 ? 5.407 -1.915 -8.574 1.00 92.38 84 ASP A N 1
ATOM 655 C CA . ASP A 1 84 ? 6.808 -1.514 -8.414 1.00 92.38 84 ASP A CA 1
ATOM 656 C C . ASP A 1 84 ? 6.974 -0.627 -7.167 1.00 92.38 84 ASP A C 1
ATOM 658 O O . ASP A 1 84 ? 7.515 0.479 -7.206 1.00 92.38 84 ASP A O 1
ATOM 662 N N . TYR A 1 85 ? 6.394 -1.069 -6.047 1.00 94.56 85 TYR A N 1
ATOM 663 C CA . TYR A 1 85 ? 6.571 -0.378 -4.775 1.00 94.56 85 TYR A CA 1
ATOM 664 C C . TYR A 1 85 ? 7.934 -0.705 -4.169 1.00 94.56 85 TYR A C 1
ATOM 666 O O . TYR A 1 85 ? 8.341 -1.866 -4.116 1.00 94.56 85 TYR A O 1
ATOM 674 N N . ALA A 1 86 ? 8.586 0.318 -3.626 1.00 95.69 86 ALA A N 1
ATOM 675 C CA . ALA A 1 86 ? 9.850 0.200 -2.915 1.00 95.69 86 ALA A CA 1
ATOM 676 C C . ALA A 1 86 ? 9.762 0.815 -1.513 1.00 95.69 86 ALA A C 1
ATOM 678 O O . ALA A 1 86 ? 8.927 1.677 -1.223 1.00 95.69 86 ALA A O 1
ATOM 679 N N . VAL A 1 87 ? 10.639 0.354 -0.623 1.00 96.75 87 VAL A N 1
ATOM 680 C CA . VAL A 1 87 ? 10.777 0.918 0.724 1.00 96.75 87 VAL A CA 1
ATOM 681 C C . VAL A 1 87 ? 11.376 2.326 0.621 1.00 96.75 87 VAL A C 1
ATOM 683 O O . VAL A 1 87 ? 12.345 2.528 -0.108 1.00 96.75 87 VAL A O 1
ATOM 686 N N . GLY A 1 88 ? 10.779 3.287 1.328 1.00 95.88 88 GLY A N 1
ATOM 687 C CA . GLY A 1 88 ? 11.281 4.656 1.435 1.00 95.88 88 GLY A CA 1
ATOM 688 C C . GLY A 1 88 ? 12.252 4.851 2.601 1.00 95.88 88 GLY A C 1
ATOM 689 O O . GLY A 1 88 ? 12.913 3.913 3.048 1.00 95.88 88 GLY A O 1
ATOM 690 N N . THR A 1 89 ? 12.350 6.084 3.096 1.00 97.06 89 THR A N 1
ATOM 691 C CA . THR A 1 89 ? 13.255 6.442 4.205 1.00 97.06 89 THR A CA 1
ATOM 692 C C . THR A 1 89 ? 12.665 6.149 5.586 1.00 97.06 89 THR A C 1
ATOM 694 O O . THR A 1 89 ? 13.398 5.933 6.551 1.00 97.06 89 THR A O 1
ATOM 697 N N . CYS A 1 90 ? 11.342 6.101 5.677 1.00 96.88 90 CYS A N 1
ATOM 698 C CA . CYS A 1 90 ? 10.543 5.814 6.853 1.00 96.88 90 CYS A CA 1
ATOM 699 C C . CYS A 1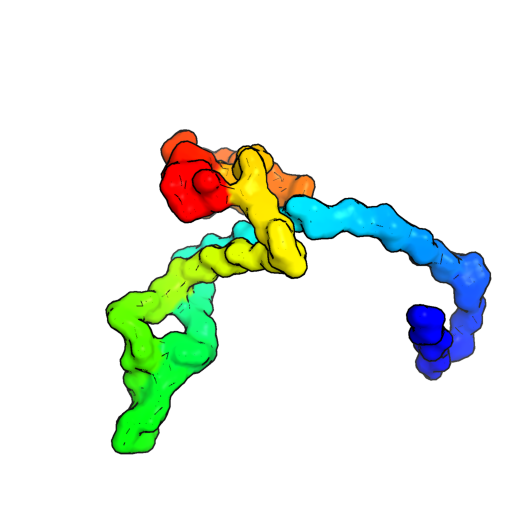 90 ? 9.739 4.531 6.611 1.00 96.88 90 CYS A C 1
ATOM 701 O O . CYS A 1 90 ? 8.847 4.464 5.766 1.00 96.88 90 CYS A O 1
ATOM 703 N N . HIS A 1 91 ? 10.042 3.482 7.367 1.00 97.06 91 HIS A N 1
ATOM 704 C CA . HIS A 1 91 ? 9.383 2.194 7.201 1.00 97.06 91 HIS A CA 1
ATOM 705 C C . HIS A 1 91 ? 9.327 1.430 8.518 1.00 97.06 91 HIS A C 1
ATOM 707 O O . HIS A 1 91 ? 10.327 1.324 9.227 1.00 97.06 91 HIS A O 1
ATOM 713 N N . SER A 1 92 ? 8.169 0.845 8.818 1.00 97.50 92 SER A N 1
ATOM 714 C CA . SER A 1 92 ? 8.033 -0.125 9.906 1.00 97.50 92 SER A CA 1
ATOM 715 C C . SER A 1 92 ? 8.412 -1.540 9.437 1.00 97.50 92 SER A C 1
ATOM 717 O O . SER A 1 92 ? 7.690 -2.092 8.601 1.00 97.50 92 SER A O 1
ATOM 719 N N . PRO A 1 93 ? 9.446 -2.193 10.010 1.00 96.06 93 PRO A N 1
ATOM 720 C CA . PRO A 1 93 ? 9.845 -3.553 9.621 1.00 96.06 93 PRO A CA 1
ATOM 721 C C . PRO A 1 93 ? 8.748 -4.611 9.816 1.00 96.06 93 PRO A C 1
ATOM 723 O O . PRO A 1 93 ? 8.739 -5.633 9.137 1.00 96.06 93 PRO A O 1
ATOM 726 N N . ALA A 1 94 ? 7.794 -4.359 10.718 1.00 97.56 94 ALA A N 1
ATOM 727 C CA . ALA A 1 94 ? 6.674 -5.259 10.989 1.00 97.56 94 ALA A CA 1
ATOM 728 C C . ALA A 1 94 ? 5.557 -5.187 9.927 1.00 97.56 94 ALA A C 1
ATOM 730 O O . ALA A 1 94 ? 4.632 -5.995 9.965 1.00 97.56 94 ALA A O 1
ATOM 731 N N . SER A 1 95 ? 5.625 -4.239 8.979 1.00 96.50 95 SER A N 1
ATOM 732 C CA . SER A 1 95 ? 4.542 -3.969 8.016 1.00 96.50 95 SER A CA 1
ATOM 733 C C . SER A 1 95 ? 4.094 -5.221 7.264 1.00 96.50 95 SER A C 1
ATOM 735 O O . SER A 1 95 ? 2.899 -5.468 7.135 1.00 96.50 95 SER A O 1
ATOM 737 N N . LYS A 1 96 ? 5.048 -6.024 6.778 1.00 96.19 96 LYS A N 1
ATOM 738 C CA . LYS A 1 96 ? 4.746 -7.239 6.016 1.00 96.19 96 LYS A CA 1
ATOM 739 C C . LYS A 1 96 ? 4.102 -8.318 6.878 1.00 96.19 96 LYS A C 1
ATOM 741 O O . LYS A 1 96 ? 3.055 -8.824 6.493 1.00 96.19 96 LYS A O 1
ATOM 746 N N . GLN A 1 97 ? 4.672 -8.592 8.048 1.00 97.25 97 GLN A N 1
ATOM 747 C CA . GLN A 1 97 ? 4.146 -9.596 8.971 1.00 97.25 97 GLN A CA 1
ATOM 748 C C . GLN A 1 97 ? 2.697 -9.289 9.371 1.00 97.25 97 GLN A C 1
ATOM 750 O O . GLN A 1 97 ? 1.837 -10.157 9.291 1.00 97.25 97 GLN A O 1
ATOM 755 N N . VAL A 1 98 ? 2.409 -8.036 9.739 1.00 96.56 98 VAL A N 1
ATOM 756 C CA . VAL A 1 98 ? 1.058 -7.622 10.149 1.00 96.56 98 VAL A CA 1
ATOM 757 C C . VAL A 1 98 ? 0.041 -7.822 9.024 1.00 96.56 98 VAL A C 1
ATOM 759 O O . VAL A 1 98 ? -1.090 -8.220 9.279 1.00 96.56 98 VAL A O 1
ATOM 762 N N . VAL A 1 99 ? 0.420 -7.549 7.772 1.00 94.56 99 VAL A N 1
ATOM 763 C CA . VAL A 1 99 ? -0.478 -7.768 6.630 1.00 94.56 99 VAL A CA 1
ATOM 764 C C . VAL A 1 99 ? -0.696 -9.261 6.388 1.00 94.56 99 VAL A C 1
ATOM 766 O O . VAL A 1 99 ? -1.837 -9.669 6.179 1.00 94.56 99 VAL A O 1
ATOM 769 N N . GLU A 1 100 ? 0.364 -10.069 6.443 1.00 95.31 100 GLU A N 1
ATOM 770 C CA . GLU A 1 100 ? 0.288 -11.525 6.278 1.00 95.31 100 GLU A CA 1
ATOM 771 C C . GLU A 1 100 ? -0.640 -12.172 7.314 1.00 95.31 100 GLU A C 1
ATOM 773 O O . GLU A 1 100 ? -1.493 -12.963 6.928 1.00 95.31 100 GLU A O 1
ATOM 778 N N . GLU A 1 101 ? -0.563 -11.767 8.585 1.00 95.75 101 GLU A N 1
ATOM 779 C CA . GLU A 1 101 ? -1.427 -12.275 9.667 1.00 95.75 101 GLU A CA 1
ATOM 780 C C . GLU A 1 101 ? -2.927 -11.984 9.465 1.00 95.75 101 GLU A C 1
ATOM 782 O O . GLU A 1 101 ? -3.773 -12.652 10.059 1.00 95.75 101 GLU A O 1
ATOM 787 N N . VAL A 1 102 ? -3.277 -10.982 8.651 1.00 91.44 102 VAL A N 1
ATOM 788 C CA . VAL A 1 102 ? -4.670 -10.553 8.444 1.00 91.44 102 VAL A CA 1
ATOM 789 C C . VAL A 1 102 ? -5.289 -11.156 7.181 1.00 91.44 102 VAL A C 1
ATOM 791 O O . VAL A 1 102 ? -6.510 -11.329 7.136 1.00 91.44 102 VAL A O 1
ATOM 794 N N . ILE A 1 103 ? -4.494 -11.424 6.138 1.00 88.62 103 ILE A N 1
ATOM 795 C CA . ILE A 1 103 ? -5.027 -11.752 4.801 1.00 88.62 103 ILE A CA 1
ATOM 796 C C . ILE A 1 103 ? -4.661 -13.141 4.267 1.00 88.62 103 ILE A C 1
ATOM 798 O O . ILE A 1 103 ? -5.248 -13.537 3.254 1.00 88.62 103 ILE A O 1
ATOM 802 N N . LEU A 1 104 ? -3.703 -13.838 4.888 1.00 87.94 104 LEU A N 1
ATOM 803 C CA . LEU A 1 104 ? -3.328 -15.221 4.560 1.00 87.94 104 LEU A CA 1
ATOM 804 C C . LEU A 1 104 ? -3.997 -16.201 5.530 1.00 87.94 104 LEU A C 1
ATOM 806 O O . LEU A 1 104 ? -4.489 -17.241 5.034 1.00 87.94 104 LEU A O 1
#